Protein AF-F6RHS1-F1 (afdb_monomer_lite)

InterPro domains:
  IPR003422 Cytochrome b-c1 complex, subunit 6 [PTHR15336] (1-72)
  IPR023184 Ubiquinol-cytochrome C reductase hinge domain [PF02320] (10-72)
  IPR036811 Ubiquinol-cytochrome C reductase hinge domain superfamily [G3DSA:1.10.287.20] (1-73)
  IPR036811 Ubiquinol-cytochrome C reductase hinge domain superfamily [SSF81531] (1-72)

pLDDT: mean 78.31, std 20.27, range [42.47, 98.75]

Radius of gyration: 27.16 Å; chains: 1; bounding box: 50×46×76 Å

Secondary structure (DSSP, 8-state):
----------HHHHHHHHHHTSHHHHHHHHHHHHHHHHHHT-SS-----HHHHHHHHHHHHHHHHHS--TT-----------PPP-PPP----------------------

Structure (mmCIF, N/CA/C/O backbone):
data_AF-F6RHS1-F1
#
_entry.id   AF-F6RHS1-F1
#
loop_
_atom_site.group_PDB
_atom_site.id
_atom_site.type_symbol
_atom_site.label_atom_id
_atom_site.label_alt_id
_atom_site.label_comp_id
_atom_site.label_asym_id
_atom_site.label_entity_id
_atom_site.label_seq_id
_atom_site.pdbx_PDB_ins_code
_atom_site.Cartn_x
_atom_site.Cartn_y
_atom_site.Cartn_z
_atom_site.occupancy
_atom_site.B_iso_or_equiv
_atom_site.auth_seq_id
_atom_site.auth_comp_id
_atom_site.auth_asym_id
_atom_site.auth_atom_id
_atom_site.pdbx_PDB_model_num
ATOM 1 N N . GLU A 1 1 ? 13.953 -37.901 -9.211 1.00 42.47 1 GLU A N 1
ATOM 2 C CA . GLU A 1 1 ? 14.745 -36.727 -9.602 1.00 42.47 1 GLU A CA 1
ATOM 3 C C . GLU A 1 1 ? 13.939 -35.546 -9.119 1.00 42.47 1 GLU A C 1
ATOM 5 O O . GLU A 1 1 ? 1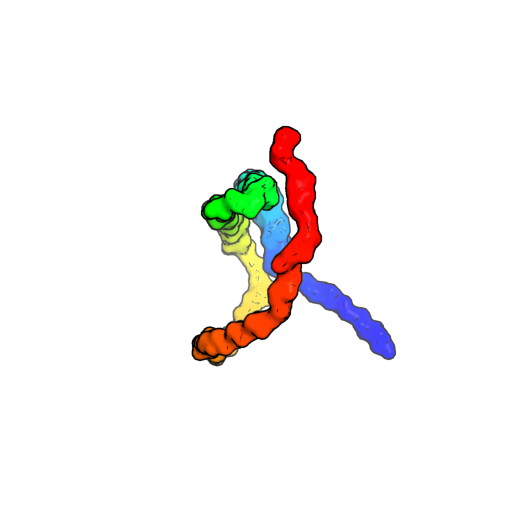2.808 -35.386 -9.560 1.00 42.47 1 GLU A O 1
ATOM 10 N N . ASP A 1 2 ? 14.425 -34.902 -8.063 1.00 46.25 2 ASP A N 1
ATOM 11 C CA . ASP A 1 2 ? 13.779 -33.750 -7.444 1.00 46.25 2 ASP A CA 1
ATOM 12 C C . ASP A 1 2 ? 13.981 -32.557 -8.381 1.00 46.25 2 ASP A C 1
ATOM 14 O O . ASP A 1 2 ? 15.057 -31.963 -8.422 1.00 46.25 2 ASP A O 1
ATOM 18 N N . ASP A 1 3 ? 12.973 -32.289 -9.213 1.00 53.00 3 ASP A N 1
ATOM 19 C CA . ASP A 1 3 ? 12.906 -31.092 -10.046 1.00 53.00 3 ASP A CA 1
ATOM 20 C C . ASP A 1 3 ? 12.931 -29.858 -9.131 1.00 53.00 3 ASP A C 1
ATOM 22 O O . ASP A 1 3 ? 11.999 -29.616 -8.364 1.00 53.00 3 ASP A O 1
ATOM 26 N N . GLU A 1 4 ? 14.017 -29.088 -9.204 1.00 60.91 4 GLU A N 1
ATOM 27 C CA . GLU A 1 4 ? 14.150 -27.775 -8.576 1.00 60.91 4 GLU A CA 1
ATOM 28 C C . GLU A 1 4 ? 12.996 -26.870 -9.037 1.00 60.91 4 GLU A C 1
ATOM 30 O O . GLU A 1 4 ? 12.968 -26.385 -10.175 1.00 60.91 4 GLU A O 1
ATOM 35 N N . GLU A 1 5 ? 12.033 -26.638 -8.146 1.00 62.56 5 GLU A N 1
ATOM 36 C CA . GLU A 1 5 ? 10.958 -25.667 -8.316 1.00 62.56 5 GLU A CA 1
ATOM 37 C C . GLU A 1 5 ? 11.583 -24.267 -8.397 1.00 62.56 5 GLU A C 1
ATOM 39 O O . GLU A 1 5 ? 11.878 -23.621 -7.395 1.00 62.56 5 GLU A O 1
ATOM 44 N N . LYS A 1 6 ? 11.882 -23.819 -9.620 1.00 64.12 6 LYS A N 1
ATOM 45 C CA . LYS A 1 6 ? 12.370 -22.462 -9.872 1.00 64.12 6 LYS A CA 1
ATOM 46 C C . LYS A 1 6 ? 11.333 -21.479 -9.345 1.00 64.12 6 LYS A C 1
ATOM 48 O O . LYS A 1 6 ? 10.207 -21.462 -9.840 1.00 64.12 6 LYS A O 1
ATOM 53 N N . GLU A 1 7 ? 11.737 -20.659 -8.382 1.00 77.56 7 GLU A N 1
ATOM 54 C CA . GLU A 1 7 ? 10.918 -19.591 -7.814 1.00 77.56 7 GLU A CA 1
ATOM 55 C C . GLU A 1 7 ? 10.464 -18.646 -8.936 1.00 77.56 7 GLU A C 1
ATOM 57 O O . GLU A 1 7 ? 11.245 -17.885 -9.516 1.00 77.56 7 GLU A O 1
ATOM 62 N N . LEU A 1 8 ? 9.194 -18.763 -9.320 1.00 78.12 8 LEU A N 1
ATOM 63 C CA . LEU A 1 8 ? 8.585 -17.923 -10.338 1.00 78.12 8 LEU A CA 1
ATOM 64 C C . LEU A 1 8 ? 8.270 -16.561 -9.712 1.00 78.12 8 LEU A C 1
ATOM 66 O O . LEU A 1 8 ? 7.259 -16.411 -9.034 1.00 78.12 8 LEU A O 1
ATOM 70 N N . VAL A 1 9 ? 9.128 -15.571 -9.951 1.00 83.38 9 VAL A N 1
ATOM 71 C CA . VAL A 1 9 ? 8.919 -14.191 -9.484 1.00 83.38 9 VAL A CA 1
ATOM 72 C C . VAL A 1 9 ? 7.979 -13.452 -10.440 1.00 83.38 9 VAL A C 1
ATOM 74 O O . VAL A 1 9 ? 8.251 -13.403 -11.644 1.00 83.38 9 VAL A O 1
ATOM 77 N N . ASP A 1 10 ? 6.896 -12.853 -9.925 1.00 85.12 10 ASP A N 1
ATOM 78 C CA . ASP A 1 10 ? 6.032 -11.956 -10.705 1.00 85.12 10 ASP A CA 1
ATOM 79 C C . ASP A 1 10 ? 6.785 -10.643 -10.992 1.00 85.12 10 ASP A C 1
ATOM 81 O O . ASP A 1 10 ? 7.119 -9.899 -10.066 1.00 85.12 10 ASP A O 1
ATOM 85 N N . PRO A 1 11 ? 7.035 -10.294 -12.267 1.00 87.81 11 PRO A N 1
ATOM 86 C CA . PRO A 1 11 ? 7.670 -9.028 -12.622 1.00 87.81 11 PRO A CA 1
ATOM 87 C C . PRO A 1 11 ? 6.918 -7.791 -12.109 1.00 87.81 11 PRO A C 1
ATOM 89 O O . PRO A 1 11 ? 7.524 -6.728 -11.974 1.00 87.81 11 PRO A O 1
ATOM 92 N N . LEU A 1 12 ? 5.611 -7.900 -11.840 1.00 90.00 12 LEU A N 1
ATOM 93 C CA . LEU A 1 12 ? 4.830 -6.829 -11.225 1.00 90.00 12 LEU A CA 1
ATOM 94 C C . LEU A 1 12 ? 5.236 -6.580 -9.767 1.00 90.00 12 LEU A C 1
ATOM 96 O O . LEU A 1 12 ? 5.264 -5.421 -9.349 1.00 90.00 12 LEU A O 1
ATOM 100 N N . ASP A 1 13 ? 5.585 -7.620 -9.013 1.00 91.38 13 ASP A N 1
ATOM 101 C CA . ASP A 1 13 ? 5.955 -7.486 -7.603 1.00 91.38 13 ASP A CA 1
ATOM 1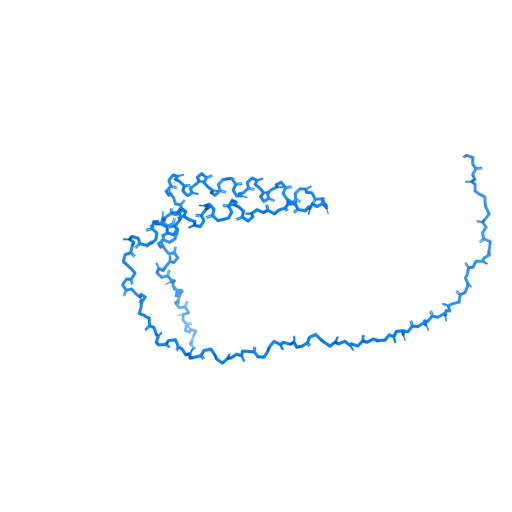02 C C . ASP A 1 13 ? 7.298 -6.769 -7.453 1.00 91.38 13 ASP A C 1
ATOM 104 O O . ASP A 1 13 ? 7.399 -5.827 -6.671 1.00 91.38 13 ASP A O 1
ATOM 108 N N . THR A 1 14 ? 8.270 -7.056 -8.325 1.00 91.38 14 THR A N 1
ATOM 109 C CA . THR A 1 14 ? 9.530 -6.293 -8.380 1.00 91.38 14 THR A CA 1
ATOM 110 C C . THR A 1 14 ? 9.294 -4.796 -8.621 1.00 91.38 14 THR A C 1
ATOM 112 O O . THR A 1 14 ? 9.968 -3.942 -8.043 1.00 91.38 14 THR A O 1
ATOM 115 N N . VAL A 1 15 ? 8.331 -4.443 -9.481 1.00 94.25 15 VAL A N 1
ATOM 116 C CA . VAL A 1 15 ? 8.000 -3.035 -9.753 1.00 94.25 15 VAL A CA 1
ATOM 117 C C . VAL A 1 15 ? 7.269 -2.397 -8.573 1.00 94.25 15 VAL A C 1
ATOM 119 O O . VAL A 1 15 ? 7.541 -1.240 -8.252 1.00 94.25 15 VAL A O 1
ATOM 122 N N . ARG A 1 16 ? 6.368 -3.127 -7.906 1.00 95.62 16 ARG A N 1
ATOM 123 C CA . ARG A 1 16 ? 5.693 -2.646 -6.693 1.00 95.62 16 ARG A CA 1
ATOM 124 C C . ARG A 1 16 ? 6.697 -2.360 -5.584 1.00 95.62 16 ARG A C 1
ATOM 126 O O . ARG A 1 16 ? 6.686 -1.245 -5.074 1.00 95.62 16 ARG A O 1
ATOM 133 N N . GLU A 1 17 ? 7.605 -3.290 -5.298 1.00 95.25 17 GLU A N 1
ATOM 134 C CA . GLU A 1 17 ? 8.666 -3.119 -4.297 1.00 95.25 17 GLU A CA 1
ATOM 135 C C . GLU A 1 17 ? 9.520 -1.881 -4.578 1.00 95.25 17 GLU A C 1
ATOM 137 O O . GLU A 1 17 ? 9.773 -1.075 -3.684 1.00 95.25 17 GLU A O 1
ATOM 142 N N . TYR A 1 18 ? 9.919 -1.678 -5.838 1.00 95.19 18 TYR A N 1
ATOM 143 C CA . TYR A 1 18 ? 10.632 -0.470 -6.247 1.00 95.19 18 TYR A CA 1
ATOM 144 C C . TYR A 1 18 ? 9.805 0.801 -5.994 1.00 95.19 18 TYR A C 1
ATOM 146 O O . TYR A 1 18 ? 10.290 1.752 -5.376 1.00 95.19 18 TYR A O 1
ATOM 154 N N . CYS A 1 19 ? 8.547 0.822 -6.442 1.00 97.19 19 CYS A N 1
ATOM 155 C CA . CYS A 1 19 ? 7.659 1.972 -6.288 1.00 97.19 19 CYS A CA 1
ATOM 156 C C . CYS A 1 19 ? 7.335 2.284 -4.819 1.00 97.19 19 CYS A C 1
ATOM 158 O O . CYS A 1 19 ? 7.094 3.441 -4.477 1.00 97.19 19 CYS A O 1
ATOM 160 N N . GLU A 1 20 ? 7.358 1.290 -3.937 1.00 97.38 20 GLU A N 1
ATOM 161 C CA . GLU A 1 20 ? 7.140 1.458 -2.500 1.00 97.38 20 GLU A CA 1
ATOM 162 C C . GLU A 1 20 ? 8.287 2.180 -1.782 1.00 97.38 20 GLU A C 1
ATOM 164 O O . GLU A 1 20 ? 8.067 2.743 -0.709 1.00 97.38 20 GLU A O 1
ATOM 169 N N . GLN A 1 21 ? 9.481 2.240 -2.382 1.00 97.56 21 GLN A N 1
ATOM 170 C CA . GLN A 1 21 ? 10.614 3.015 -1.856 1.00 97.56 21 GLN A CA 1
ATOM 171 C C . GLN A 1 21 ? 10.562 4.503 -2.231 1.00 97.56 21 GLN A C 1
ATOM 173 O O . GLN A 1 21 ? 11.408 5.291 -1.808 1.00 97.56 21 GLN A O 1
ATOM 178 N N . MET A 1 22 ? 9.574 4.923 -3.024 1.00 96.75 22 MET A N 1
ATOM 179 C CA . MET A 1 22 ? 9.370 6.335 -3.334 1.00 96.75 22 MET A CA 1
ATOM 180 C C . MET A 1 22 ? 8.880 7.084 -2.094 1.00 96.75 22 MET A C 1
ATOM 182 O O . MET A 1 22 ? 7.983 6.618 -1.398 1.00 96.75 22 MET A O 1
ATOM 186 N N . GLU A 1 23 ? 9.385 8.299 -1.867 1.00 97.75 23 GLU A N 1
ATOM 187 C CA . GLU A 1 23 ? 9.079 9.092 -0.664 1.00 97.75 23 GLU A CA 1
ATOM 188 C C . GLU A 1 23 ? 7.569 9.226 -0.387 1.00 97.75 23 GLU A C 1
ATOM 190 O O . GLU A 1 23 ? 7.125 9.090 0.752 1.00 97.75 23 GLU A O 1
ATOM 195 N N . LYS A 1 24 ? 6.759 9.459 -1.430 1.00 95.56 24 LYS A N 1
ATOM 196 C CA . LYS A 1 24 ? 5.293 9.554 -1.308 1.00 95.56 24 LYS A CA 1
ATOM 197 C C . LYS A 1 24 ? 4.664 8.238 -0.841 1.00 95.56 24 LYS A C 1
ATOM 199 O O . LYS A 1 24 ? 3.784 8.269 0.013 1.00 95.56 24 LYS A O 1
ATOM 204 N N . CYS A 1 25 ? 5.127 7.110 -1.374 1.00 97.94 25 CYS A N 1
ATOM 205 C CA . CYS A 1 25 ? 4.651 5.780 -1.005 1.00 97.94 25 CYS A CA 1
ATOM 206 C C . CYS A 1 25 ? 5.095 5.416 0.412 1.00 97.94 25 CYS A C 1
ATOM 208 O O . CYS A 1 25 ? 4.276 4.940 1.187 1.00 97.94 25 CYS A O 1
ATOM 210 N N . MET A 1 26 ? 6.344 5.716 0.784 1.00 98.31 26 MET A N 1
ATOM 211 C CA . MET A 1 26 ? 6.856 5.487 2.138 1.00 98.31 26 MET A CA 1
ATOM 212 C C . MET A 1 26 ? 6.050 6.256 3.188 1.00 98.31 26 MET A C 1
ATOM 214 O O . MET A 1 26 ? 5.642 5.675 4.186 1.00 98.31 26 MET A O 1
ATOM 218 N N . LYS A 1 27 ? 5.762 7.541 2.940 1.00 98.50 27 LYS A N 1
ATOM 219 C CA . LYS A 1 27 ? 4.942 8.369 3.841 1.00 98.50 27 LYS A CA 1
ATOM 220 C C . LYS A 1 27 ? 3.501 7.873 3.946 1.00 98.50 27 LYS A C 1
ATOM 222 O O . LYS A 1 27 ? 2.919 7.912 5.024 1.00 98.50 27 LYS A O 1
ATOM 227 N N . ALA A 1 28 ? 2.906 7.441 2.834 1.00 98.44 28 ALA A N 1
ATOM 228 C CA . ALA A 1 28 ? 1.560 6.874 2.849 1.00 98.44 28 ALA A CA 1
ATOM 229 C C . ALA A 1 28 ? 1.527 5.520 3.584 1.00 98.44 28 ALA A C 1
ATOM 231 O O . ALA A 1 28 ? 0.625 5.287 4.383 1.00 98.44 28 ALA A O 1
ATOM 232 N N . ARG A 1 29 ? 2.549 4.674 3.391 1.00 98.56 29 ARG A N 1
ATOM 233 C CA . ARG A 1 29 ? 2.713 3.402 4.107 1.00 98.56 29 ARG A CA 1
ATOM 234 C C . ARG A 1 29 ? 2.877 3.610 5.611 1.00 98.56 29 ARG A C 1
ATOM 236 O O . ARG A 1 29 ? 2.196 2.946 6.375 1.00 98.56 29 ARG A O 1
ATOM 243 N N . GLU A 1 30 ? 3.704 4.565 6.032 1.00 98.62 30 GLU A N 1
ATOM 244 C CA . GLU A 1 30 ? 3.878 4.905 7.451 1.00 98.62 30 GLU A CA 1
ATOM 245 C C . GLU A 1 30 ? 2.540 5.292 8.103 1.00 98.62 30 GLU A C 1
ATOM 247 O O . GLU A 1 30 ? 2.206 4.817 9.184 1.00 98.62 30 GLU A O 1
ATOM 252 N N . LYS A 1 31 ? 1.721 6.110 7.429 1.00 98.50 31 LYS A N 1
ATOM 253 C CA . LYS A 1 31 ? 0.380 6.455 7.929 1.00 98.50 31 LYS A CA 1
ATOM 254 C C . LYS A 1 31 ? -0.539 5.240 8.028 1.00 98.50 31 LYS A C 1
ATOM 256 O O . LYS A 1 31 ? -1.253 5.108 9.021 1.00 98.50 31 LYS A O 1
ATOM 261 N N . LEU A 1 32 ? -0.511 4.371 7.019 1.00 98.75 32 LEU A N 1
ATOM 262 C CA . LEU A 1 32 ? -1.283 3.132 7.009 1.00 98.75 32 LEU A CA 1
ATOM 263 C C . LEU A 1 32 ? -0.885 2.218 8.176 1.00 98.75 32 LEU A C 1
ATOM 265 O O . LEU A 1 32 ? -1.761 1.716 8.873 1.00 98.75 32 LEU A O 1
ATOM 269 N N . GLU A 1 33 ? 0.413 2.056 8.435 1.00 98.56 33 GLU A N 1
ATOM 270 C CA . GLU A 1 33 ? 0.936 1.282 9.569 1.00 98.56 33 GLU A CA 1
ATOM 271 C C . GLU A 1 33 ? 0.490 1.883 10.911 1.00 98.56 33 GLU A C 1
ATOM 273 O O . GLU A 1 33 ? -0.037 1.170 11.762 1.00 98.56 33 GLU A O 1
ATOM 278 N N . LEU A 1 34 ? 0.574 3.208 11.072 1.00 98.62 34 LEU A N 1
ATOM 279 C CA . LEU A 1 34 ? 0.103 3.894 12.281 1.00 98.62 34 LEU A CA 1
ATOM 280 C C . LEU A 1 34 ? -1.414 3.755 12.495 1.00 98.62 34 LEU A C 1
ATOM 282 O O . LEU A 1 34 ? -1.876 3.697 13.639 1.00 98.62 34 LEU A O 1
ATOM 286 N N . CYS A 1 35 ? -2.206 3.731 11.420 1.00 98.62 35 CYS A N 1
ATOM 287 C CA . CYS A 1 35 ? -3.629 3.420 11.511 1.00 98.62 35 CYS A CA 1
ATOM 288 C C . CYS A 1 35 ? -3.849 1.960 11.920 1.00 98.62 35 CYS A C 1
ATOM 290 O O . CYS A 1 35 ? -4.603 1.699 12.859 1.00 98.62 35 CYS A O 1
ATOM 292 N N . ALA A 1 36 ? -3.155 1.017 11.278 1.00 98.31 36 ALA A N 1
ATOM 293 C CA . ALA A 1 36 ? -3.277 -0.407 11.570 1.00 98.31 36 ALA A CA 1
ATOM 294 C C . ALA A 1 36 ? -2.927 -0.716 13.034 1.00 98.31 36 ALA A C 1
ATOM 296 O O . ALA A 1 36 ? -3.669 -1.434 13.702 1.00 98.31 36 ALA A O 1
ATOM 297 N N . ASP A 1 37 ? -1.866 -0.109 13.567 1.00 98.44 37 ASP A N 1
ATOM 298 C CA . ASP A 1 37 ? -1.491 -0.222 14.978 1.00 98.44 37 ASP A CA 1
ATOM 299 C C . ASP A 1 37 ? -2.587 0.322 15.904 1.00 98.44 37 ASP A C 1
ATOM 301 O O . ASP A 1 37 ? -2.934 -0.301 16.912 1.00 98.44 37 ASP A O 1
ATOM 305 N N . ARG A 1 38 ? -3.192 1.463 15.551 1.00 97.62 38 ARG A N 1
ATOM 306 C CA . ARG A 1 38 ? -4.292 2.061 16.317 1.00 97.62 38 ARG A CA 1
ATOM 307 C C . ARG A 1 38 ? -5.531 1.168 16.318 1.00 97.62 38 ARG A C 1
ATOM 309 O O . ARG A 1 38 ? -6.095 0.953 17.393 1.00 97.62 38 ARG A O 1
ATOM 316 N N . VAL A 1 39 ? -5.922 0.622 15.168 1.00 97.94 39 VAL A N 1
ATOM 317 C CA . VAL A 1 39 ? -7.065 -0.297 15.044 1.00 97.94 39 VAL A CA 1
ATOM 318 C C . VAL A 1 39 ? -6.801 -1.590 15.818 1.00 97.94 39 VAL A C 1
ATOM 320 O O . VAL A 1 39 ? -7.626 -1.977 16.643 1.00 97.94 39 VAL A O 1
ATOM 323 N N . ASN A 1 40 ? -5.620 -2.194 15.662 1.00 97.19 40 ASN A N 1
ATOM 324 C CA . ASN A 1 40 ? -5.237 -3.425 16.361 1.00 97.19 40 ASN A CA 1
ATOM 325 C C . ASN A 1 40 ? -5.106 -3.250 17.882 1.00 97.19 40 ASN A C 1
ATOM 327 O O . ASN A 1 40 ? -5.309 -4.202 18.634 1.00 97.19 40 ASN A O 1
ATOM 331 N N . SER A 1 41 ? -4.781 -2.044 18.360 1.00 97.69 41 SER A N 1
ATOM 332 C CA . SER A 1 41 ? -4.686 -1.756 19.798 1.00 97.69 41 SER A CA 1
ATOM 333 C C . SER A 1 41 ? -6.043 -1.701 20.512 1.00 97.69 41 SER A C 1
ATOM 335 O O . SER A 1 41 ? -6.094 -1.739 21.744 1.00 97.69 41 SER A O 1
ATOM 337 N N . ARG A 1 42 ? -7.152 -1.596 19.767 1.00 96.19 42 ARG A N 1
ATOM 338 C CA . ARG A 1 42 ? -8.501 -1.442 20.319 1.00 96.19 42 ARG A CA 1
ATOM 339 C C . ARG A 1 42 ? -9.259 -2.763 20.262 1.00 96.19 42 ARG A C 1
ATOM 341 O O . ARG A 1 42 ? -9.379 -3.383 19.217 1.00 96.19 42 ARG A O 1
ATOM 348 N N . SER A 1 43 ? -9.850 -3.159 21.388 1.00 94.00 43 SER A N 1
ATOM 349 C CA . SER A 1 43 ? -10.685 -4.367 21.465 1.00 94.00 43 SER A CA 1
ATOM 350 C C . SER A 1 43 ? -12.042 -4.224 20.768 1.00 94.00 43 SER A C 1
ATOM 352 O O . SER A 1 43 ? -12.644 -5.227 20.397 1.00 94.00 43 SER A O 1
ATOM 354 N N . HIS A 1 44 ? -12.536 -2.994 20.612 1.00 95.19 44 HIS A N 1
ATOM 355 C CA . HIS A 1 44 ? -13.776 -2.682 19.909 1.00 95.19 44 HIS A CA 1
ATOM 356 C C . HIS A 1 44 ? -13.663 -1.283 19.295 1.00 95.19 44 HIS A C 1
ATOM 358 O O . HIS A 1 44 ? -13.557 -0.290 20.017 1.00 95.19 44 HIS A O 1
ATOM 364 N N . THR A 1 45 ? -13.644 -1.200 17.967 1.00 96.38 45 THR A N 1
ATOM 365 C CA . THR A 1 45 ? -13.524 0.054 17.215 1.00 96.38 45 THR A CA 1
ATOM 366 C C . THR A 1 45 ? -14.303 -0.070 15.909 1.00 96.38 45 THR A C 1
ATOM 368 O O . THR A 1 45 ? -14.305 -1.136 15.302 1.00 96.38 45 THR A O 1
ATOM 371 N N . GLU A 1 46 ? -14.977 1.002 15.496 1.00 97.19 46 GLU A N 1
ATOM 372 C CA . GLU A 1 46 ? -15.611 1.113 14.166 1.00 97.19 46 GLU A CA 1
ATOM 373 C C . GLU A 1 46 ? -14.668 1.757 13.137 1.00 97.19 46 GLU A C 1
ATOM 375 O O . GLU A 1 46 ? -15.014 1.910 11.973 1.00 97.19 46 GLU A O 1
ATOM 380 N N . GLU A 1 47 ? -13.482 2.169 13.584 1.00 97.12 47 GLU A N 1
ATOM 381 C CA . GLU A 1 47 ? -12.430 2.711 12.733 1.00 97.12 47 GLU A CA 1
ATOM 382 C C . GLU A 1 47 ? -11.870 1.639 11.788 1.00 97.12 47 GLU A C 1
ATOM 384 O O . GLU A 1 47 ? -11.520 0.546 12.236 1.00 97.12 47 GLU A O 1
ATOM 389 N N . ASP A 1 48 ? -11.714 1.993 10.514 1.00 97.75 48 ASP A N 1
ATOM 390 C CA . ASP A 1 48 ? -10.959 1.233 9.522 1.00 97.75 48 ASP A CA 1
ATOM 391 C C . ASP A 1 48 ? -9.871 2.112 8.880 1.00 97.75 48 ASP A C 1
ATOM 393 O O . ASP A 1 48 ? -9.885 3.333 9.024 1.00 97.75 48 ASP A O 1
ATOM 397 N N . CYS A 1 49 ? -8.912 1.480 8.198 1.00 98.44 49 CYS A N 1
ATOM 398 C CA . CYS A 1 49 ? -7.783 2.160 7.550 1.00 98.44 49 CYS A CA 1
ATOM 399 C C . CYS A 1 49 ? -7.944 2.252 6.025 1.00 98.44 49 CYS A C 1
ATOM 401 O O . CYS A 1 49 ? -6.960 2.198 5.281 1.00 98.44 49 CYS A O 1
ATOM 403 N N . THR A 1 50 ? -9.186 2.293 5.530 1.00 98.44 50 THR A N 1
ATOM 404 C CA . THR A 1 50 ? -9.470 2.269 4.087 1.00 98.44 50 THR A CA 1
ATOM 405 C C . THR A 1 50 ? -8.973 3.538 3.395 1.00 98.44 50 THR A C 1
ATOM 407 O O . THR A 1 50 ? -8.496 3.471 2.262 1.00 98.44 50 THR A O 1
ATOM 410 N N . GLU A 1 51 ? -9.038 4.686 4.074 1.00 98.25 51 GLU A N 1
ATOM 411 C CA . GLU A 1 51 ? -8.518 5.957 3.561 1.00 98.25 51 GLU A CA 1
ATOM 412 C C . GLU A 1 51 ? -6.996 5.895 3.361 1.00 98.25 51 GLU A C 1
ATOM 414 O O . GLU A 1 51 ? -6.517 6.107 2.245 1.00 98.25 51 GLU A O 1
ATOM 419 N N . GLU A 1 52 ? -6.232 5.508 4.389 1.00 98.69 52 GLU A N 1
ATOM 420 C CA . GLU A 1 52 ? -4.773 5.383 4.295 1.00 98.69 52 GLU A CA 1
ATOM 421 C C . GLU A 1 52 ? -4.349 4.313 3.283 1.00 98.69 52 GLU A C 1
ATOM 423 O O . GLU A 1 52 ? -3.335 4.461 2.593 1.00 98.69 52 GLU A O 1
ATOM 428 N N . LEU A 1 53 ? -5.140 3.243 3.157 1.00 98.62 53 LEU A N 1
ATOM 429 C CA . LEU A 1 53 ? -4.918 2.216 2.149 1.00 98.62 53 LEU A CA 1
ATOM 430 C C . LEU A 1 53 ? -5.075 2.792 0.739 1.00 98.62 53 LEU A C 1
ATOM 432 O O . LEU A 1 53 ? -4.223 2.544 -0.116 1.00 98.62 53 LEU A O 1
ATOM 436 N N . PHE A 1 54 ? -6.134 3.561 0.479 1.00 98.62 54 PHE A N 1
ATOM 437 C CA . PHE A 1 54 ? -6.332 4.184 -0.828 1.00 98.62 54 PHE A CA 1
ATOM 438 C C . PHE A 1 54 ? -5.271 5.236 -1.142 1.00 98.62 54 PHE A C 1
ATOM 440 O O . PHE A 1 54 ? -4.817 5.285 -2.286 1.00 98.62 54 PHE A O 1
ATOM 447 N N . ASP A 1 55 ? -4.804 5.999 -0.157 1.00 98.38 55 ASP A N 1
ATOM 448 C CA . ASP A 1 55 ? -3.679 6.922 -0.327 1.00 98.38 55 ASP A CA 1
ATOM 449 C C . ASP A 1 55 ? -2.395 6.191 -0.745 1.00 98.38 55 ASP A C 1
ATOM 451 O O . ASP A 1 55 ? -1.714 6.589 -1.700 1.00 98.38 55 ASP A O 1
ATOM 455 N N . PHE A 1 56 ? -2.071 5.091 -0.061 1.00 98.69 56 PHE A N 1
ATOM 456 C CA . PHE A 1 56 ? -0.911 4.265 -0.386 1.00 98.69 56 PHE A CA 1
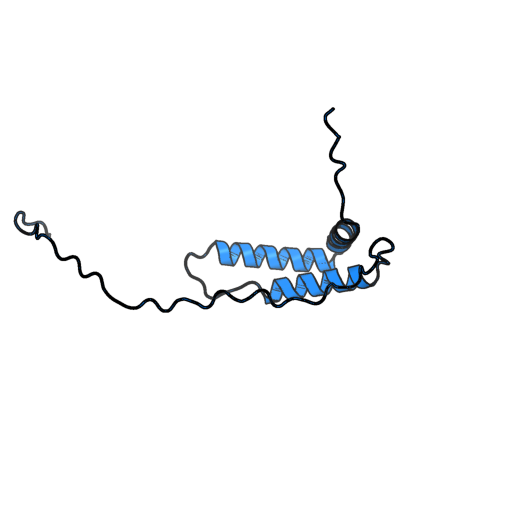ATOM 457 C C . PHE A 1 56 ? -1.025 3.645 -1.783 1.00 98.69 56 PHE A C 1
ATOM 459 O O . PHE A 1 56 ? -0.092 3.753 -2.587 1.00 98.69 56 PHE A O 1
ATOM 466 N N . LEU A 1 57 ? -2.180 3.050 -2.101 1.00 98.19 57 LEU A N 1
ATOM 467 C CA . LEU A 1 57 ? -2.446 2.463 -3.414 1.00 98.19 57 LEU A CA 1
ATOM 468 C C . LEU A 1 57 ? -2.363 3.513 -4.520 1.00 98.19 57 LEU A C 1
ATOM 470 O O . LEU A 1 57 ? -1.710 3.279 -5.532 1.00 98.19 57 LEU A O 1
ATOM 474 N N . HIS A 1 58 ? -2.945 4.694 -4.316 1.00 97.75 58 HIS A N 1
ATOM 475 C CA . HIS A 1 58 ? -2.899 5.776 -5.292 1.00 97.75 58 HIS A CA 1
ATOM 476 C C . HIS A 1 58 ? -1.459 6.212 -5.591 1.00 97.75 58 HIS A C 1
ATOM 478 O O . HIS A 1 58 ? -1.077 6.348 -6.757 1.00 97.75 58 HIS A O 1
ATOM 484 N N . ALA A 1 59 ? -0.635 6.390 -4.554 1.00 97.69 59 ALA A N 1
ATOM 485 C CA . ALA A 1 59 ? 0.767 6.765 -4.715 1.00 97.69 59 ALA A CA 1
ATOM 486 C C . ALA A 1 59 ? 1.577 5.679 -5.446 1.00 97.69 59 ALA A C 1
ATOM 488 O O . ALA A 1 59 ? 2.317 5.985 -6.389 1.00 97.69 59 ALA A O 1
ATOM 489 N N . ARG A 1 60 ? 1.415 4.413 -5.044 1.00 97.75 60 ARG A N 1
ATOM 490 C CA . ARG A 1 60 ? 2.133 3.279 -5.636 1.00 97.75 60 ARG A CA 1
ATOM 491 C C . ARG A 1 60 ? 1.713 3.053 -7.082 1.00 97.75 60 ARG A C 1
ATOM 493 O O . ARG A 1 60 ? 2.569 2.951 -7.957 1.00 97.75 60 ARG A O 1
ATOM 500 N N . ASP A 1 61 ? 0.415 3.009 -7.350 1.00 96.44 61 ASP A N 1
ATOM 501 C CA . ASP A 1 61 ? -0.114 2.671 -8.668 1.00 96.44 61 ASP A CA 1
ATOM 502 C C . ASP A 1 61 ? 0.160 3.788 -9.684 1.00 96.44 61 ASP A C 1
ATOM 504 O O . ASP A 1 61 ? 0.402 3.501 -10.859 1.00 96.44 61 ASP A O 1
ATOM 508 N N . HIS A 1 62 ? 0.243 5.049 -9.240 1.00 96.31 62 HIS A N 1
ATOM 509 C CA . HIS A 1 62 ? 0.757 6.133 -10.076 1.00 96.31 62 HIS A CA 1
ATOM 510 C C . HIS A 1 62 ? 2.177 5.823 -10.576 1.00 96.31 62 HIS A C 1
ATOM 512 O O . HIS A 1 62 ? 2.422 5.895 -11.779 1.00 96.31 62 HIS A O 1
ATOM 518 N N . CYS A 1 63 ? 3.086 5.392 -9.694 1.00 95.62 63 CYS A N 1
ATOM 519 C CA . CYS A 1 63 ? 4.432 4.956 -10.083 1.00 95.62 63 CYS A CA 1
ATOM 520 C C . CYS A 1 63 ? 4.398 3.721 -10.998 1.00 95.62 63 CYS A C 1
ATOM 522 O O . CYS A 1 63 ? 4.963 3.759 -12.091 1.00 95.62 63 CYS A O 1
ATOM 524 N N . VAL A 1 64 ? 3.681 2.659 -10.610 1.00 95.06 64 VAL A N 1
ATOM 525 C CA . VAL A 1 64 ? 3.604 1.398 -11.375 1.00 95.06 64 VAL A CA 1
ATOM 526 C C . VAL A 1 64 ? 3.088 1.644 -12.796 1.00 95.06 64 VAL A C 1
ATOM 528 O O . VAL A 1 64 ? 3.612 1.064 -13.743 1.00 95.06 64 VAL A O 1
ATOM 531 N N . SER A 1 65 ? 2.121 2.550 -12.977 1.00 93.19 65 SER A N 1
ATOM 532 C CA . SER A 1 65 ? 1.561 2.884 -14.295 1.00 93.19 65 SER A CA 1
ATOM 533 C C . SER A 1 65 ? 2.586 3.456 -15.283 1.00 93.19 65 SER A C 1
ATOM 535 O O . SER A 1 65 ? 2.427 3.318 -16.497 1.00 93.19 65 SER A O 1
ATOM 537 N N . HIS A 1 66 ? 3.665 4.062 -14.779 1.00 91.12 66 HIS A N 1
ATOM 538 C CA . HIS A 1 66 ? 4.759 4.575 -15.599 1.00 91.12 66 HIS A CA 1
ATOM 539 C C . HIS A 1 66 ? 5.789 3.498 -15.976 1.00 91.12 66 HIS A C 1
ATOM 541 O O . HIS A 1 66 ? 6.599 3.717 -16.882 1.00 91.12 66 HIS A O 1
ATOM 547 N N . HIS A 1 67 ? 5.747 2.323 -15.343 1.00 87.06 67 HIS A N 1
ATOM 548 C CA . HIS A 1 67 ? 6.624 1.203 -15.659 1.00 87.06 67 HIS A CA 1
ATOM 549 C C . HIS A 1 67 ? 6.035 0.321 -16.766 1.00 87.06 67 HIS A C 1
ATOM 551 O O . HIS A 1 67 ? 4.908 -0.167 -16.702 1.00 87.06 67 HIS A O 1
ATOM 557 N N . LYS A 1 68 ? 6.836 0.065 -17.806 1.00 75.12 68 LYS A N 1
ATOM 558 C CA . LYS A 1 68 ? 6.477 -0.885 -18.864 1.00 75.12 68 LYS A CA 1
ATOM 559 C C . LYS A 1 68 ? 6.678 -2.312 -18.361 1.00 75.12 68 LYS A C 1
ATOM 561 O O . LYS A 1 68 ? 7.811 -2.774 -18.258 1.00 75.12 68 LYS A O 1
ATOM 566 N N . LEU A 1 69 ? 5.585 -3.027 -18.124 1.00 71.81 69 LEU A N 1
ATOM 567 C CA . LEU A 1 69 ? 5.608 -4.451 -17.786 1.00 71.81 69 LEU A CA 1
ATOM 568 C C . LEU A 1 69 ? 5.676 -5.288 -19.071 1.00 71.81 69 LEU A C 1
ATOM 570 O O . LEU A 1 69 ? 4.659 -5.722 -19.604 1.00 71.81 69 LEU A O 1
ATOM 574 N N . SER A 1 70 ? 6.884 -5.500 -19.601 1.00 66.88 70 SER A N 1
ATOM 575 C CA . SER A 1 70 ? 7.110 -6.277 -20.836 1.00 66.88 70 SER A CA 1
ATOM 576 C C . SER A 1 70 ? 6.708 -7.753 -20.718 1.00 66.88 70 SER A C 1
ATOM 578 O O . SER A 1 70 ? 6.373 -8.384 -21.721 1.00 66.88 70 SER A O 1
ATOM 580 N N . SER A 1 71 ? 6.714 -8.292 -19.499 1.00 65.12 71 SER A N 1
ATOM 581 C CA . SER A 1 71 ? 6.344 -9.678 -19.203 1.00 65.12 71 SER A CA 1
ATOM 582 C C . SER A 1 71 ? 4.837 -9.890 -19.045 1.00 65.12 71 SER A C 1
ATOM 584 O O . SER A 1 71 ? 4.370 -11.023 -19.153 1.00 65.12 71 SER A O 1
ATOM 586 N N . LEU A 1 72 ? 4.060 -8.819 -18.838 1.00 64.88 72 LEU A N 1
ATOM 587 C CA . LEU A 1 72 ? 2.613 -8.907 -18.679 1.00 64.88 72 LEU A CA 1
ATOM 588 C C . LEU A 1 72 ? 1.950 -9.007 -20.057 1.00 64.88 72 LEU A C 1
ATOM 590 O O . LEU A 1 72 ? 1.403 -8.049 -20.602 1.00 64.88 72 LEU A O 1
ATOM 594 N N . ARG A 1 73 ? 2.007 -10.197 -20.658 1.00 72.44 73 ARG A N 1
ATOM 595 C CA . ARG A 1 73 ? 1.118 -10.519 -21.773 1.00 72.44 73 ARG A CA 1
ATOM 596 C C . ARG A 1 73 ? -0.263 -10.749 -21.185 1.00 72.44 73 ARG A C 1
ATOM 598 O O . ARG A 1 73 ? -0.443 -11.683 -20.408 1.00 72.44 73 ARG A O 1
ATOM 605 N N . LEU A 1 74 ? -1.227 -9.914 -21.568 1.00 67.44 74 LEU A N 1
ATOM 606 C CA . LEU A 1 74 ? -2.634 -10.175 -21.292 1.00 67.44 74 LEU A CA 1
ATOM 607 C C . LEU A 1 74 ? -2.994 -11.502 -21.965 1.00 67.44 74 LEU A C 1
ATOM 609 O O . LEU A 1 74 ? -3.255 -11.561 -23.168 1.00 67.44 74 LEU A O 1
ATOM 613 N N . LEU A 1 75 ? -2.952 -12.586 -21.191 1.00 70.00 75 LEU A N 1
ATOM 614 C CA . LEU A 1 75 ? -3.627 -13.816 -21.561 1.00 70.00 75 LEU A CA 1
ATOM 615 C C . LEU A 1 75 ? -5.096 -13.441 -21.777 1.00 70.00 75 LEU A C 1
ATOM 617 O O . LEU A 1 75 ? -5.632 -12.653 -20.990 1.00 70.00 75 LEU A O 1
ATOM 621 N N . PRO A 1 76 ? -5.749 -13.944 -22.837 1.00 72.50 76 PRO A N 1
ATOM 622 C CA . PRO A 1 76 ? -7.163 -13.686 -23.039 1.00 72.50 76 PRO A CA 1
ATOM 623 C C . PRO A 1 76 ? -7.890 -14.066 -21.752 1.00 72.50 76 PRO A C 1
ATOM 625 O O . PRO A 1 76 ? -7.820 -15.220 -21.320 1.00 72.50 76 PRO A O 1
ATOM 628 N N . LEU A 1 77 ? -8.521 -13.073 -21.113 1.00 61.81 77 LEU A N 1
ATOM 629 C CA . LEU A 1 77 ? -9.322 -13.294 -19.919 1.00 61.81 77 LEU A CA 1
ATOM 630 C C . LEU A 1 77 ? -10.329 -14.380 -20.287 1.00 61.81 77 LEU A C 1
ATOM 632 O O . LEU A 1 77 ? -11.180 -14.174 -21.156 1.00 61.81 77 LEU A O 1
ATOM 636 N N . ARG A 1 78 ? -10.203 -15.566 -19.676 1.00 68.50 78 ARG A N 1
ATOM 637 C CA . ARG A 1 78 ? -11.284 -16.546 -19.748 1.00 68.50 78 ARG A CA 1
ATOM 638 C C . ARG A 1 78 ? -12.523 -15.822 -19.225 1.00 68.50 78 ARG A C 1
ATOM 640 O O . ARG A 1 78 ? -12.420 -15.216 -18.156 1.00 68.50 78 ARG A O 1
ATOM 647 N N . PRO A 1 79 ? -13.653 -15.848 -19.955 1.00 73.19 79 PRO A N 1
ATOM 648 C CA . PRO A 1 79 ? -14.890 -15.262 -19.469 1.00 73.19 79 PRO A CA 1
ATOM 649 C C . PRO A 1 79 ? -15.108 -15.724 -18.035 1.00 73.19 79 PRO A C 1
ATOM 651 O O . PRO A 1 79 ? -14.954 -16.917 -17.748 1.00 73.19 79 PRO A O 1
ATOM 654 N N . SER A 1 80 ? -15.397 -14.783 -17.139 1.00 68.06 80 SER A N 1
ATOM 655 C CA . SER A 1 80 ? -15.798 -15.109 -15.782 1.00 68.06 80 SER A CA 1
ATOM 656 C C . SER A 1 80 ? -17.047 -15.976 -15.884 1.00 68.06 80 SER A C 1
ATOM 658 O O . SER A 1 80 ? -18.158 -15.487 -16.069 1.00 68.06 80 SER A O 1
ATOM 660 N N . GLN A 1 81 ? -16.881 -17.294 -15.789 1.00 68.38 81 GLN A N 1
ATOM 661 C CA . GLN A 1 81 ? -17.991 -18.117 -15.355 1.00 68.38 81 GLN A CA 1
ATOM 662 C C . GLN A 1 81 ? -18.283 -17.620 -13.949 1.00 68.38 81 GLN A C 1
ATOM 664 O O . GLN A 1 81 ? -17.415 -17.707 -13.075 1.00 68.38 81 GLN A O 1
ATOM 669 N N . SER A 1 82 ? -19.440 -16.987 -13.773 1.00 65.12 82 SER A N 1
ATOM 670 C CA . SER A 1 82 ? -19.947 -16.596 -12.469 1.00 65.12 82 SER A CA 1
ATOM 671 C C . SER A 1 82 ? -19.818 -17.811 -11.564 1.00 65.12 82 SER A C 1
ATOM 673 O O . SER A 1 82 ? -20.503 -18.818 -11.740 1.00 65.12 82 SER A O 1
ATOM 675 N N . AR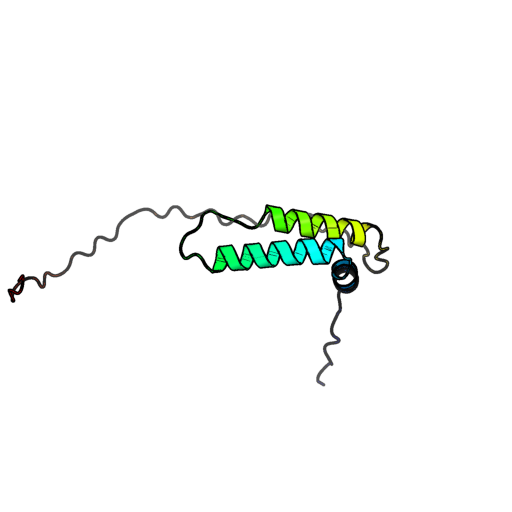G A 1 83 ? -18.865 -17.756 -10.631 1.00 64.94 83 ARG A N 1
ATOM 676 C CA . ARG A 1 83 ? -18.800 -18.740 -9.561 1.00 64.94 83 ARG A CA 1
ATOM 677 C C . ARG A 1 83 ? -20.133 -18.571 -8.827 1.00 64.94 83 ARG A C 1
ATOM 679 O O . ARG A 1 83 ? -20.425 -17.435 -8.447 1.00 64.94 83 ARG A O 1
ATOM 686 N N . PRO A 1 84 ? -20.981 -19.607 -8.714 1.00 58.69 84 PRO A N 1
ATOM 687 C CA . PRO A 1 84 ? -22.213 -19.461 -7.967 1.00 58.69 84 PRO A CA 1
ATOM 688 C C . PRO A 1 84 ? -21.835 -18.985 -6.568 1.00 58.69 84 PRO A C 1
ATOM 690 O O . PRO A 1 84 ? -21.001 -19.602 -5.903 1.00 58.69 84 PRO A O 1
ATOM 693 N N . HIS A 1 85 ? -22.380 -17.836 -6.177 1.00 51.75 85 HIS A N 1
ATOM 694 C CA . HIS A 1 85 ? -22.318 -17.386 -4.799 1.00 51.75 85 HIS A CA 1
ATOM 695 C C . HIS A 1 85 ? -22.978 -18.499 -3.977 1.00 51.75 85 HIS A C 1
ATOM 697 O O . HIS A 1 85 ? -24.078 -18.913 -4.362 1.00 51.75 85 HIS A O 1
ATOM 703 N N . PRO A 1 86 ? -22.354 -19.036 -2.914 1.00 61.31 86 PRO A N 1
ATOM 704 C CA . PRO A 1 86 ? -23.111 -19.840 -1.976 1.00 61.31 86 PRO A CA 1
ATOM 705 C C . PRO A 1 86 ? -24.255 -18.943 -1.499 1.00 61.31 86 PRO A C 1
ATOM 707 O O . PRO A 1 86 ? -24.033 -17.863 -0.947 1.00 61.31 86 PRO A O 1
ATOM 710 N N . SER A 1 87 ? -25.476 -19.329 -1.860 1.00 56.72 87 SER A N 1
ATOM 711 C CA . SER A 1 87 ? -26.676 -18.826 -1.221 1.00 56.72 87 SER A CA 1
ATOM 712 C C . SER A 1 87 ? -26.508 -19.124 0.257 1.00 56.72 87 SER A C 1
ATOM 714 O O . SER A 1 87 ? -26.267 -20.276 0.615 1.00 56.72 87 SER A O 1
ATOM 716 N N . GLU A 1 88 ? -26.585 -18.096 1.091 1.00 51.84 88 GLU A N 1
ATOM 717 C CA . GLU A 1 88 ? -26.754 -18.298 2.520 1.00 51.84 88 GLU A CA 1
ATOM 718 C C . GLU A 1 88 ? -27.963 -19.215 2.711 1.00 51.84 88 GLU A C 1
ATOM 7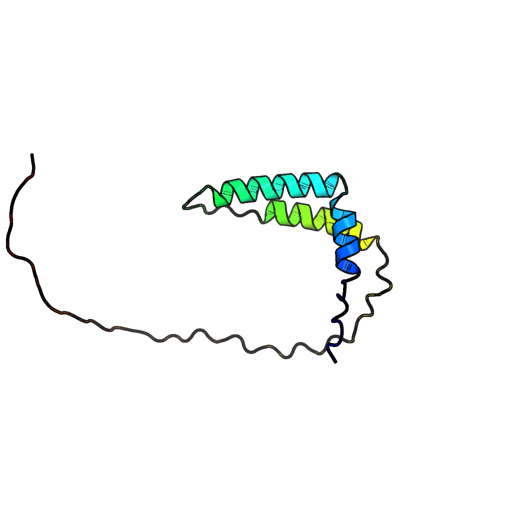20 O O . GLU A 1 88 ? -29.065 -18.884 2.271 1.00 51.84 88 GLU A O 1
ATOM 725 N N . ASP A 1 89 ? -27.743 -20.398 3.279 1.00 43.28 89 ASP A N 1
ATOM 726 C CA . ASP A 1 89 ? -28.829 -21.253 3.732 1.00 43.28 89 ASP A CA 1
ATOM 727 C C . ASP A 1 89 ? -29.549 -20.528 4.877 1.00 43.28 89 ASP A C 1
ATOM 729 O O . ASP A 1 89 ? -28.941 -20.295 5.926 1.00 43.28 89 ASP A O 1
ATOM 733 N N . PRO A 1 90 ? -30.850 -20.207 4.759 1.00 54.22 90 PRO A N 1
ATOM 734 C CA . PRO A 1 90 ? -31.643 -19.836 5.909 1.00 54.22 90 PRO A CA 1
ATOM 735 C C . PRO A 1 90 ? -32.172 -21.132 6.529 1.00 54.22 90 PRO A C 1
ATOM 737 O O . PRO A 1 90 ? -33.311 -21.533 6.288 1.00 54.22 90 PRO A O 1
ATOM 740 N N . GLN A 1 91 ? -31.354 -21.816 7.329 1.00 46.09 91 GLN A N 1
ATOM 741 C CA . GLN A 1 91 ? -31.888 -22.799 8.271 1.00 46.09 91 GLN A CA 1
ATOM 742 C C . GLN A 1 91 ? -32.245 -22.090 9.574 1.00 46.09 91 GLN A C 1
ATOM 744 O O . GLN A 1 91 ? -31.397 -21.746 10.393 1.00 46.09 91 GLN A O 1
ATOM 749 N N . GLY A 1 92 ? -33.548 -21.829 9.695 1.00 46.66 92 GLY A N 1
ATOM 750 C CA . GLY A 1 92 ? -34.219 -21.461 10.935 1.00 46.66 92 GLY A CA 1
ATOM 751 C C . GLY A 1 92 ? -34.270 -22.618 11.957 1.00 46.66 92 GLY A C 1
ATOM 752 O O . GLY A 1 92 ? -33.399 -23.482 11.960 1.00 46.66 92 GLY A O 1
ATOM 753 N N . PRO A 1 93 ? -35.252 -22.627 12.873 1.00 54.62 93 PRO A N 1
ATOM 754 C CA . PRO A 1 93 ? -34.985 -22.353 14.284 1.00 54.62 93 PRO A CA 1
ATOM 755 C C . PRO A 1 93 ? -34.945 -23.586 15.213 1.00 54.62 93 PRO A C 1
ATOM 757 O O . PRO A 1 93 ? -35.445 -24.655 14.886 1.00 54.62 93 PRO A O 1
ATOM 760 N N . GLU A 1 94 ? -34.415 -23.323 16.416 1.00 45.03 94 GLU A N 1
ATOM 761 C CA . GLU A 1 94 ? -34.572 -24.006 17.716 1.00 45.03 94 GLU A CA 1
ATOM 762 C C . GLU A 1 94 ? -34.124 -25.470 17.895 1.00 45.03 94 GLU A C 1
ATOM 764 O O . GLU A 1 94 ? -34.797 -26.425 17.523 1.00 45.03 94 GLU A O 1
ATOM 769 N N . ALA A 1 95 ? -33.076 -25.632 18.711 1.00 44.72 95 ALA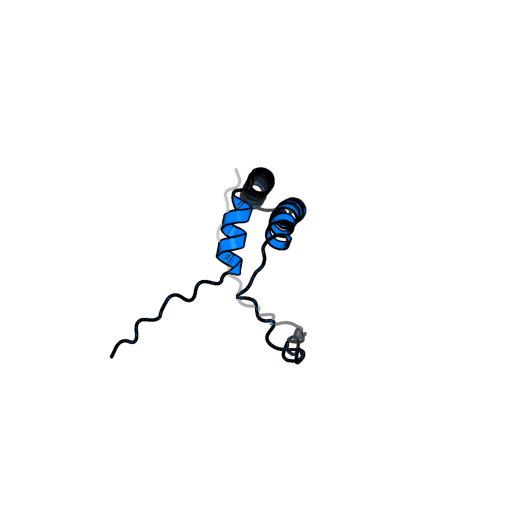 A N 1
ATOM 770 C CA . ALA A 1 95 ? -33.007 -26.717 19.684 1.00 44.72 95 ALA A CA 1
ATOM 771 C C . ALA A 1 95 ? -33.008 -26.107 21.093 1.00 44.72 95 ALA A C 1
ATOM 773 O O . ALA A 1 95 ? -31.974 -25.724 21.642 1.00 44.72 95 ALA A O 1
ATOM 774 N N . THR A 1 96 ? -34.196 -26.008 21.683 1.00 50.22 96 THR A N 1
ATOM 775 C CA . THR A 1 96 ? -34.354 -25.909 23.131 1.00 50.22 96 THR A CA 1
ATOM 776 C C . THR A 1 96 ? -33.892 -27.231 23.741 1.00 50.22 96 THR A C 1
ATOM 778 O O . THR A 1 96 ? -34.549 -28.260 23.629 1.00 50.22 96 THR A O 1
ATOM 781 N N . SER A 1 97 ? -32.725 -27.224 24.383 1.00 48.47 97 SER A N 1
ATOM 782 C CA . SER A 1 97 ? -32.281 -28.317 25.252 1.00 48.47 97 SER A CA 1
ATOM 783 C C . SER A 1 97 ? -32.304 -27.830 26.693 1.00 48.47 97 SER A C 1
ATOM 785 O O . SER A 1 97 ? -31.301 -27.386 27.248 1.00 48.47 97 SER A O 1
ATOM 787 N N . THR A 1 98 ? -33.480 -27.908 27.303 1.00 54.56 98 THR A N 1
ATOM 788 C CA . THR A 1 98 ? -33.644 -27.900 28.756 1.00 54.56 98 THR A CA 1
ATOM 789 C C . THR A 1 98 ? -33.036 -29.162 29.372 1.00 54.56 98 THR A C 1
ATOM 791 O O . THR A 1 98 ? -33.432 -30.269 29.010 1.00 54.56 98 THR A O 1
ATOM 794 N N . GLY A 1 99 ? -32.161 -28.996 30.369 1.00 48.34 99 GLY A N 1
ATOM 795 C CA . GLY A 1 99 ? -31.882 -30.010 31.393 1.00 48.34 99 GLY A CA 1
ATOM 796 C C . GLY A 1 99 ? -30.544 -29.817 32.128 1.00 48.34 99 GLY A C 1
ATOM 797 O O . GLY A 1 99 ? -29.588 -29.350 31.517 1.00 48.34 99 GLY A O 1
ATOM 798 N N . PRO A 1 100 ? -30.411 -30.270 33.389 1.00 48.97 100 PRO A N 1
ATOM 799 C CA . PRO A 1 100 ? -31.296 -30.079 34.536 1.00 48.97 100 PRO A CA 1
ATOM 800 C C . PRO A 1 100 ? -30.715 -29.067 35.552 1.00 48.97 100 PRO A C 1
ATOM 802 O O . PRO A 1 100 ? -29.507 -28.848 35.637 1.00 48.97 100 PRO A O 1
ATOM 805 N N . ASP A 1 101 ? -31.608 -28.482 36.353 1.00 54.38 101 ASP A N 1
ATOM 806 C CA . ASP A 1 101 ? -31.321 -27.638 37.516 1.00 54.38 101 ASP A CA 1
ATOM 807 C C . ASP A 1 101 ? -30.248 -28.223 38.446 1.00 54.38 101 ASP A C 1
ATOM 809 O O . ASP A 1 101 ? -30.387 -29.329 38.968 1.00 54.38 101 ASP A O 1
ATOM 813 N N . ASN A 1 102 ? -29.232 -27.418 38.760 1.00 52.88 102 ASN A N 1
ATOM 814 C CA . ASN A 1 102 ? -28.415 -27.613 39.956 1.00 52.88 102 ASN A CA 1
ATOM 815 C C . ASN A 1 102 ? -28.326 -26.301 40.737 1.00 52.88 102 ASN A C 1
ATOM 817 O O . ASN A 1 102 ? -27.271 -25.702 40.940 1.00 52.88 102 ASN A O 1
ATOM 821 N N . ARG A 1 103 ? -29.502 -25.814 41.136 1.00 59.47 103 ARG A N 1
ATOM 822 C CA . ARG A 1 103 ? -29.652 -24.705 42.067 1.00 59.47 103 ARG A CA 1
ATOM 823 C C . ARG A 1 103 ? -30.260 -25.265 43.339 1.00 59.47 103 ARG A C 1
ATOM 825 O O . ARG A 1 103 ? -31.465 -25.443 43.392 1.00 59.47 103 ARG A O 1
ATOM 832 N N . VAL A 1 104 ? -29.421 -25.541 44.338 1.00 50.50 104 VAL A N 1
ATOM 833 C CA . VAL A 1 104 ? -29.714 -25.406 45.778 1.00 50.50 104 VAL A CA 1
ATOM 834 C C . VAL A 1 104 ? -28.450 -25.797 46.564 1.00 50.50 104 VAL A C 1
ATOM 836 O O . VAL A 1 104 ? -27.921 -26.886 46.379 1.00 50.50 104 VAL A O 1
ATOM 839 N N . LEU A 1 105 ? -28.034 -24.889 47.470 1.00 52.28 105 LEU A N 1
ATOM 840 C CA . LEU A 1 105 ? -26.969 -24.969 48.501 1.00 52.28 105 LEU A CA 1
ATOM 841 C C . LEU A 1 105 ? -25.566 -24.557 48.007 1.00 52.28 105 LEU A C 1
ATOM 843 O O . LEU A 1 105 ? -24.936 -25.280 47.259 1.00 52.28 105 LEU A O 1
ATOM 847 N N . ARG A 1 106 ? -24.957 -23.430 48.401 1.00 54.72 106 ARG A N 1
ATOM 848 C CA . ARG A 1 106 ? -25.021 -22.613 49.632 1.00 54.72 106 ARG A CA 1
ATOM 849 C C . ARG A 1 106 ? -24.600 -21.181 49.267 1.00 54.72 106 ARG A C 1
ATOM 851 O O . ARG A 1 106 ? -23.591 -20.990 48.611 1.00 54.72 106 ARG A O 1
ATOM 858 N N . SER A 1 107 ? -25.426 -20.167 49.503 1.00 51.81 107 SER A N 1
ATOM 859 C CA . SER A 1 107 ? -25.565 -19.449 50.780 1.00 51.81 107 SER A CA 1
ATOM 860 C C . SER A 1 107 ? -24.323 -18.644 51.181 1.00 51.81 107 SER A C 1
ATOM 862 O O . SER A 1 107 ? -23.373 -19.211 51.703 1.00 51.81 107 SER A O 1
ATOM 864 N N . ARG A 1 108 ? -24.476 -17.313 51.074 1.00 52.72 108 ARG A N 1
ATOM 865 C CA . ARG A 1 108 ? -23.806 -16.246 51.843 1.00 52.72 108 ARG A CA 1
ATOM 866 C C . ARG A 1 108 ? -22.301 -16.053 51.620 1.00 52.72 108 ARG A C 1
ATOM 868 O O . ARG A 1 108 ? -21.502 -16.783 52.181 1.00 52.72 108 ARG A O 1
ATOM 875 N N . GLN A 1 109 ? -21.947 -14.935 50.986 1.00 52.38 109 GLN A N 1
ATOM 876 C CA . GLN A 1 109 ? -21.397 -13.798 51.735 1.00 52.38 109 GLN A CA 1
ATOM 877 C C . GLN A 1 109 ? -21.521 -12.517 50.887 1.00 52.38 109 GLN A C 1
ATOM 879 O O . GLN A 1 109 ? -20.761 -12.299 49.954 1.00 52.38 109 GLN A O 1
ATOM 884 N N . LEU A 1 110 ? -22.523 -11.694 51.201 1.00 48.16 110 LEU A N 1
ATOM 885 C CA . LEU A 1 110 ? -22.460 -10.250 50.986 1.00 48.16 110 LEU A CA 1
ATOM 886 C C . LEU A 1 110 ? -22.192 -9.653 52.365 1.00 48.16 110 LEU A C 1
ATOM 888 O O . LEU A 1 110 ? -23.063 -9.716 53.234 1.00 48.16 110 LEU A O 1
ATOM 892 N N . LEU A 1 111 ? -20.964 -9.187 52.554 1.00 46.38 111 LEU A N 1
ATOM 893 C CA . LEU A 1 111 ? -20.572 -7.981 53.279 1.00 46.38 111 LEU A CA 1
ATOM 894 C C . LEU A 1 111 ? -19.254 -7.530 52.652 1.00 46.38 111 LEU A C 1
ATOM 896 O O . LEU A 1 111 ? -18.367 -8.405 52.531 1.00 46.38 111 LEU A O 1
#

Sequence (111 aa):
EDDEEKELVDPLDTVREYCEQMEKCMKAREKLELCADRVNSRSHTEEDCTEELFDFLHARDHCVSHHKLSSLRLLPLRPSQSRPHPSEDPQGPEATSTGPDNRVLRSRQLL

Foldseek 3Di:
DPPPPPPDDDPLVVLLVVLCPDPQLVVLVVVLVVQVCVVVVDPDDPDDSVVSVVSNCVSSVVSSVPDDPPVPDPDPPDPPPPPPDPDPDPDDDDDPDDDDDPDDDDDDDDD

Organism: Monodelphis domestica (NCBI:txid13616)